Protein 2R39 (pdb70)

CATH classification: 2.60.40.10

Solvent-accessible surface area: 6616 Å² total

Radius of gyration: 14.72 Å; Cα contacts (8 Å, |Δi|>4): 248; chains: 1; bounding box: 39×22×35 Å

InterPro domains:
  IPR013783 Immunoglobulin-like fold [G3DSA:2.60.40.10] (371-487)
  IPR014116 Cytochrome c oxidase cbb3 type, accessory protein FixG [TIGR02745] (57-485)
  IPR017896 4Fe-4S ferredoxin-type, iron-sulphur binding domain [PF12801] (111-141)
  IPR017896 4Fe-4S ferredoxin-type, iron-sulphur binding domain [PF13746] (236-340)
  IPR017896 4Fe-4S ferredoxin-type, iron-sulphur binding domain [PS51379] (279-307)
  IPR017900 4Fe-4S ferredoxin, iron-sulphur binding, conserved site [PS00198] (288-299)
  IPR032879 FixG, C-terminal immunoglobulin-like domain [PF11614] (371-484)
  IPR051684 Electron Transfer/Redox Process [PTHR30176] (67-340)

Secondary structure (DSSP, 8-state):
--SB--EEE-SS-------SEEE-EEEEEEB-SSS-EEEEEEEES-SS-EE-S--EEEE-TT-EEEE--EEE-GGG-SSSEEEEEEEEEEGGGTEEEEEEEEEE---

Sequence (107 aa):
VDPAGSVIRDRNQLFRVAGEVENTYTLKVINKTQQVQEYNLDVKGLNDVSWYGKQTIQVEPGEVLNLPSLGADPDKLNSAITTIQFILTDKSNEFTIEVESRFIKKL

Nearest PDB structures (foldseek):
  2r39-assembly1_A  TM=1.009E+00  e=8.623E-20  Vibrio parahaemolyticus RIMD 2210633
  4yn3-assembly3_A  TM=6.211E-01  e=1.142E-04  Cucumis melo
  3vta-assembly2_B  TM=6.113E-01  e=2.286E-04  Cucumis melo
  4rtd-assembly1_A  TM=5.699E-01  e=5.942E-03  Escherichia coli K-12
  4ziu-assembly1_A  TM=5.324E-01  e=2.949E-02  Escherichia coli K-12

B-factor: mean 49.79, std 8.08, range [31.73, 82.79]

Structure (mmCIF, N/CA/C/O backbone):
data_2R39
#
_entry.id   2R39
#
_cell.length_a   74.567
_cell.length_b   74.567
_cell.length_c   49.360
_cell.angle_alpha   90.00
_cell.angle_beta   90.00
_cell.angle_gamma   120.00
#
_symmetry.space_group_name_H-M   'P 3 2 1'
#
loop_
_entity.id
_entity.type
_entity.pdbx_description
1 polymer 'FixG-related protein'
2 water water
#
loop_
_atom_site.group_PDB
_atom_site.id
_atom_site.type_symbol
_atom_site.label_atom_id
_atom_site.label_alt_id
_atom_site.label_comp_id
_atom_site.label_asym_id
_atom_site.label_entity_id
_atom_site.label_seq_id
_atom_site.pdbx_PDB_ins_code
_atom_site.Cartn_x
_atom_site.Cartn_y
_atom_site.Cartn_z
_atom_site.occupancy
_atom_site.B_iso_or_equiv
_atom_site.auth_seq_id
_atom_site.auth_comp_id
_atom_site.auth_asym_id
_atom_site.auth_atom_id
_atom_site.pdbx_PDB_model_num
ATOM 1 N N . VAL A 1 8 ? 21.359 43.493 -23.981 1.00 53.78 377 VAL A N 1
ATOM 2 C CA . VAL A 1 8 ? 20.980 42.041 -23.981 1.00 53.13 377 VAL A CA 1
ATOM 3 C C . VAL A 1 8 ? 21.391 41.398 -22.652 1.00 52.10 377 VAL A C 1
ATOM 4 O O . VAL A 1 8 ? 22.579 41.307 -22.333 1.00 52.73 377 VAL A O 1
ATOM 8 N N . ASP A 1 9 ? 20.400 40.980 -21.871 1.00 50.92 378 ASP A N 1
ATOM 9 C CA . ASP A 1 9 ? 20.648 40.390 -20.558 1.00 49.44 378 ASP A CA 1
ATOM 10 C C . ASP A 1 9 ? 21.512 39.150 -20.684 1.00 48.14 378 ASP A C 1
ATOM 11 O O . ASP A 1 9 ? 21.332 38.377 -21.637 1.00 47.73 378 ASP A O 1
ATOM 16 N N . PRO A 1 10 ? 22.468 38.966 -19.740 1.00 46.96 379 PRO A N 1
ATOM 17 C CA . PRO A 1 10 ? 23.315 37.766 -19.705 1.00 46.03 379 PRO A CA 1
ATOM 18 C C . PRO A 1 10 ? 22.559 36.508 -19.286 1.00 45.17 379 PRO A C 1
ATOM 19 O O . PRO A 1 10 ? 23.006 35.392 -19.550 1.00 44.89 379 PRO A O 1
ATOM 23 N N . ALA A 1 11 ? 21.416 36.695 -18.641 1.00 44.17 380 ALA A N 1
ATOM 24 C CA . ALA A 1 11 ? 20.599 35.584 -18.180 1.00 43.91 380 ALA A CA 1
ATOM 25 C C . ALA A 1 11 ? 19.145 35.925 -18.380 1.00 43.93 380 ALA A C 1
ATOM 26 O O . ALA A 1 11 ? 18.792 37.099 -18.525 1.00 43.63 380 ALA A O 1
ATOM 28 N N . GLY A 1 12 ? 18.304 34.901 -18.363 1.00 44.21 381 GLY A N 1
ATOM 29 C CA . GLY A 1 12 ? 16.856 35.106 -18.383 1.00 45.32 381 GLY A CA 1
ATOM 30 C C . GLY A 1 12 ? 16.208 34.217 -17.343 1.00 46.07 381 GLY A C 1
ATOM 31 O O . GLY A 1 12 ? 16.744 33.170 -16.994 1.00 45.42 381 GLY A O 1
ATOM 40 N N . SER A 1 14 ? 11.974 33.117 -16.287 1.00 46.52 383 SER A N 1
ATOM 41 C CA . SER A 1 14 ? 10.540 33.302 -16.231 1.00 46.88 383 SER A CA 1
ATOM 42 C C . SER A 1 14 ? 9.985 32.337 -15.203 1.00 46.31 383 SER A C 1
ATOM 43 O O . SER A 1 14 ? 10.674 31.415 -14.753 1.00 46.27 383 SER A O 1
ATOM 46 N N . VAL A 1 15 ? 8.761 32.605 -14.783 1.00 46.01 384 VAL A N 1
ATOM 47 C CA . VAL A 1 15 ? 8.127 31.868 -13.701 1.00 45.46 384 VAL A CA 1
ATOM 48 C C . VAL A 1 15 ? 6.721 31.521 -14.133 1.00 45.78 384 VAL A C 1
ATOM 49 O O . VAL A 1 15 ? 6.014 32.377 -14.655 1.00 44.54 384 VAL A O 1
ATOM 53 N N . ILE A 1 16 ? 6.341 30.263 -13.929 1.00 46.03 385 ILE A N 1
ATOM 54 C CA . ILE A 1 16 ? 4.942 29.853 -14.001 1.00 46.80 385 ILE A CA 1
ATOM 55 C C . ILE A 1 16 ? 4.514 29.351 -12.632 1.00 47.04 385 ILE A C 1
ATOM 56 O O . ILE A 1 16 ? 5.090 28.380 -12.112 1.00 46.73 385 ILE A O 1
ATOM 61 N N . ARG A 1 17 ? 3.529 30.021 -12.036 1.00 46.97 386 ARG A N 1
ATOM 62 C CA . ARG A 1 17 ? 2.858 29.486 -10.870 1.00 48.00 386 ARG A CA 1
ATOM 63 C C . ARG A 1 17 ? 1.726 28.621 -11.405 1.00 49.15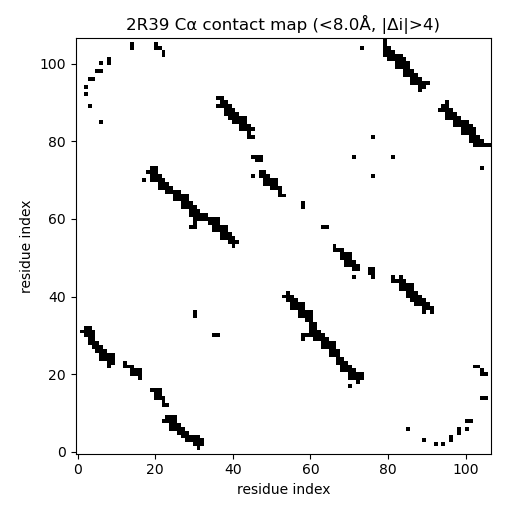 386 ARG A C 1
ATOM 64 O O . ARG A 1 17 ? 0.959 29.069 -12.239 1.00 48.31 386 ARG A O 1
ATOM 72 N N . ASP A 1 18 ? 1.640 27.382 -10.937 1.00 51.16 387 ASP A N 1
ATOM 73 C CA . ASP A 1 18 ? 0.658 26.429 -11.466 1.00 53.89 387 ASP A CA 1
ATOM 74 C C . ASP A 1 18 ? -0.780 26.844 -11.202 1.00 55.19 387 ASP A C 1
ATOM 75 O O . ASP A 1 18 ? -1.118 27.291 -10.110 1.00 55.08 387 ASP A O 1
ATOM 80 N N . ARG A 1 19 ? -1.626 26.702 -12.217 1.00 57.73 388 ARG A N 1
ATOM 81 C CA . ARG A 1 19 ? -3.047 26.998 -12.051 1.00 59.61 388 ARG A CA 1
ATOM 82 C C . ARG A 1 19 ? -3.699 26.028 -11.061 1.00 60.96 388 ARG A C 1
ATOM 83 O O . ARG A 1 19 ? -4.426 26.456 -10.163 1.00 61.74 388 ARG A O 1
ATOM 91 N N . ASN A 1 20 ? -3.426 24.735 -11.213 1.00 62.31 389 ASN A N 1
ATOM 92 C CA . ASN A 1 20 ? -3.987 23.736 -10.306 1.00 63.72 389 ASN A CA 1
ATOM 93 C C . ASN A 1 20 ? -3.120 23.596 -9.055 1.00 64.51 389 ASN A C 1
ATOM 94 O O . ASN A 1 20 ? -2.108 22.885 -9.061 1.00 64.84 389 ASN A O 1
ATOM 96 N N . GLN A 1 21 ? -3.511 24.292 -7.989 1.00 65.51 390 GLN A N 1
ATOM 97 C CA . GLN A 1 21 ? -2.777 24.218 -6.724 1.00 66.50 390 GLN A CA 1
ATOM 98 C C . GLN A 1 21 ? -3.415 23.195 -5.782 1.00 68.39 390 GLN A C 1
ATOM 99 O O . GLN A 1 21 ? -4.555 23.354 -5.329 1.00 68.61 390 GLN A O 1
ATOM 105 N N . LEU A 1 22 ? -2.666 22.133 -5.505 1.00 70.61 391 LEU A N 1
ATOM 106 C CA . LEU A 1 22 ? -3.158 21.016 -4.710 1.00 72.85 391 LEU A CA 1
ATOM 107 C C . LEU A 1 22 ? -3.253 21.380 -3.223 1.00 74.22 391 LEU A C 1
ATOM 108 O O . LEU A 1 22 ? -3.811 20.615 -2.427 1.00 74.69 391 LEU A O 1
ATOM 113 N N . PHE A 1 23 ? -2.712 22.553 -2.873 1.00 75.73 392 PHE A N 1
ATOM 114 C CA . PHE A 1 23 ? -2.742 23.126 -1.514 1.00 76.99 392 PHE A CA 1
ATOM 115 C C . PHE A 1 23 ? -2.330 22.164 -0.392 1.00 77.79 392 PHE A C 1
ATOM 116 O O . PHE A 1 23 ? -2.793 22.301 0.743 1.00 78.17 392 PHE A O 1
ATOM 124 N N . ARG A 1 24 ? -1.451 21.214 -0.717 1.00 78.71 393 ARG A N 1
ATOM 125 C CA . ARG A 1 24 ? -1.035 20.129 0.188 1.00 79.52 393 ARG A CA 1
ATOM 126 C C . ARG A 1 24 ? -0.545 20.562 1.578 1.00 79.82 393 ARG A C 1
ATOM 127 O O . ARG A 1 24 ? 0.664 20.633 1.819 1.00 80.28 393 ARG A O 1
ATOM 135 N N . VAL A 1 25 ? -1.483 20.819 2.491 1.00 80.03 394 VAL A N 1
ATOM 136 C CA . VAL A 1 25 ? -1.160 21.196 3.874 1.00 80.18 394 VAL A CA 1
ATOM 137 C C . VAL A 1 25 ? -0.685 20.005 4.707 1.00 80.47 394 VAL A C 1
ATOM 138 O O . VAL A 1 25 ? 0.145 19.201 4.265 1.00 80.82 394 VAL A O 1
ATOM 140 N N . ALA A 1 28 ? 4.623 18.517 6.433 1.00 63.59 397 ALA A N 1
ATOM 141 C CA . ALA A 1 28 ? 4.476 19.974 6.393 1.00 63.39 397 ALA A CA 1
ATOM 142 C C . ALA A 1 28 ? 3.112 20.408 6.915 1.00 62.70 397 ALA A C 1
ATOM 143 O O . ALA A 1 28 ? 2.079 20.056 6.320 1.00 63.50 397 ALA A O 1
ATOM 145 N N . GLY A 1 29 ? 3.120 21.149 8.028 1.00 60.87 398 GLY A N 1
ATOM 146 C CA . GLY A 1 29 ? 1.945 21.885 8.511 1.00 58.84 398 GLY A CA 1
ATOM 147 C C . GLY A 1 29 ? 1.846 23.263 7.861 1.00 57.12 398 GLY A C 1
ATOM 148 O O . GLY A 1 29 ? 1.150 24.152 8.348 1.00 57.04 398 GLY A O 1
ATOM 149 N N . GLU A 1 30 ? 2.565 23.432 6.756 1.00 55.32 399 GLU A N 1
ATOM 150 C CA . GLU A 1 30 ? 2.580 24.671 5.998 1.00 53.33 399 GLU A CA 1
A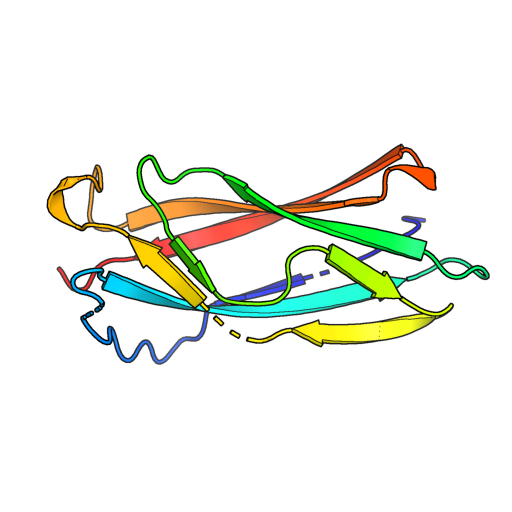TOM 151 C C . GLU A 1 30 ? 1.593 24.563 4.862 1.00 52.80 399 GLU A C 1
ATOM 152 O O . GLU A 1 30 ? 1.313 23.464 4.393 1.00 52.97 399 GLU A O 1
ATOM 158 N N . VAL A 1 31 ? 1.098 25.699 4.386 1.00 51.40 400 VAL A N 1
ATOM 159 C CA . VAL A 1 31 ? 0.418 25.703 3.103 1.00 50.79 400 VAL A CA 1
ATOM 160 C C . VAL A 1 31 ? 1.471 25.816 1.988 1.00 49.57 400 VAL A C 1
ATOM 161 O O . VAL A 1 31 ? 2.438 26.571 2.102 1.00 48.62 400 VAL A O 1
ATOM 165 N N . GLU A 1 32 ? 1.281 25.048 0.925 1.00 47.98 401 GLU A N 1
ATOM 166 C CA . GLU A 1 32 ? 2.243 24.977 -0.157 1.00 47.65 401 GLU A CA 1
ATOM 167 C C . GLU A 1 32 ? 1.711 25.653 -1.413 1.00 46.92 401 GLU A C 1
ATOM 168 O O . GLU A 1 32 ? 0.494 25.680 -1.623 1.00 45.96 401 GLU A O 1
ATOM 174 N N . ASN A 1 33 ? 2.613 26.227 -2.216 1.00 45.30 402 ASN A N 1
ATOM 175 C CA . ASN A 1 33 ? 2.314 26.629 -3.599 1.00 45.20 402 ASN A CA 1
ATOM 176 C C . ASN A 1 33 ? 3.408 26.079 -4.481 1.00 44.81 402 ASN A C 1
ATOM 177 O O . ASN A 1 33 ? 4.571 26.121 -4.088 1.00 44.93 402 ASN A O 1
ATOM 182 N N . THR A 1 34 ? 3.059 25.601 -5.672 1.00 44.69 403 THR A N 1
ATOM 183 C CA . THR A 1 34 ? 4.059 25.091 -6.621 1.00 45.32 403 THR A CA 1
ATOM 184 C C . THR A 1 34 ? 4.306 26.037 -7.801 1.00 45.25 403 THR A C 1
ATOM 185 O O . THR A 1 34 ? 3.398 26.753 -8.257 1.00 44.69 403 THR A O 1
ATOM 189 N N . TYR A 1 35 ? 5.547 26.005 -8.286 1.00 44.93 404 TYR A N 1
ATOM 190 C CA . TYR A 1 35 ? 6.055 26.890 -9.329 1.00 44.62 404 TYR A CA 1
ATOM 191 C C . TYR A 1 35 ? 6.999 26.134 -10.255 1.00 44.68 404 TYR A C 1
ATOM 192 O O . TYR A 1 35 ? 7.598 25.130 -9.856 1.00 44.25 404 TYR A O 1
ATOM 201 N N . THR A 1 36 ? 7.154 26.639 -11.476 1.00 44.31 405 THR A N 1
ATOM 202 C CA . THR A 1 36 ? 8.271 26.234 -12.329 1.00 44.37 405 THR A CA 1
ATOM 203 C C . THR A 1 36 ? 9.057 27.463 -12.773 1.00 44.85 405 THR A C 1
ATOM 204 O O . THR A 1 36 ? 8.500 28.394 -13.371 1.00 44.47 405 THR A O 1
ATOM 208 N N . LEU A 1 37 ? 10.344 27.477 -12.443 1.00 45.44 406 LEU A N 1
ATOM 209 C CA . LEU A 1 37 ? 11.246 28.516 -12.930 1.00 46.47 406 LEU A CA 1
ATOM 210 C C . LEU A 1 37 ? 11.889 28.071 -14.246 1.00 46.46 406 LEU A C 1
ATOM 211 O O . LEU A 1 37 ? 12.341 26.946 -14.354 1.00 46.95 406 LEU A O 1
ATOM 216 N N . LYS A 1 38 ? 11.910 28.955 -15.239 1.00 46.41 407 LYS A N 1
ATOM 217 C CA . LYS A 1 38 ? 12.668 28.728 -16.472 1.00 46.46 407 LYS A CA 1
ATOM 218 C C . LYS A 1 38 ? 13.852 29.684 -16.491 1.00 45.83 407 LYS A C 1
ATOM 219 O O . LYS A 1 38 ? 13.677 30.896 -16.402 1.00 46.57 407 LYS A O 1
ATOM 225 N N . VAL A 1 39 ? 15.056 29.136 -16.589 1.00 45.34 408 VAL A N 1
ATOM 226 C CA . VAL A 1 39 ? 16.266 29.937 -16.517 1.00 44.47 408 VAL A CA 1
ATOM 227 C C . VAL A 1 39 ? 17.100 29.731 -17.776 1.00 44.55 408 VAL A C 1
ATOM 228 O O . VAL A 1 39 ? 17.288 28.608 -18.225 1.00 43.99 408 VAL A O 1
ATOM 232 N N . ILE A 1 40 ? 17.599 30.818 -18.346 1.00 44.75 409 ILE A N 1
ATOM 233 C CA . ILE A 1 40 ? 18.505 30.691 -19.484 1.00 44.91 409 ILE A CA 1
ATOM 234 C C . ILE A 1 40 ? 19.818 31.450 -19.289 1.00 45.21 409 ILE A C 1
ATOM 235 O O . ILE A 1 40 ? 19.829 32.578 -18.790 1.00 44.62 409 ILE A O 1
ATOM 240 N N . ASN A 1 41 ? 20.920 30.796 -19.651 1.00 45.31 410 ASN A N 1
ATOM 241 C CA . ASN A 1 41 ? 22.221 31.434 -19.731 1.00 45.91 410 A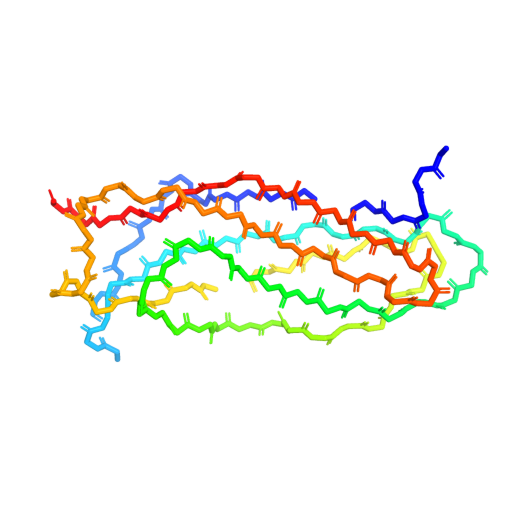SN A CA 1
ATOM 242 C C . ASN A 1 41 ? 22.413 31.951 -21.158 1.00 46.51 410 ASN A C 1
ATOM 243 O O . ASN A 1 41 ? 22.525 31.165 -22.099 1.00 46.33 410 ASN A O 1
ATOM 248 N N . LYS A 1 42 ? 22.442 33.269 -21.320 1.00 46.91 411 LYS A N 1
ATOM 249 C CA . LYS A 1 42 ? 22.527 33.861 -22.661 1.00 47.37 411 LYS A CA 1
ATOM 250 C C . LYS A 1 42 ? 23.959 34.223 -23.046 1.00 47.70 411 LYS A C 1
ATOM 251 O O . LYS A 1 42 ? 24.192 34.870 -24.073 1.00 47.97 411 LYS A O 1
ATOM 257 N N . THR A 1 43 ? 24.913 33.786 -22.224 1.00 48.23 412 THR A N 1
ATOM 258 C CA . THR A 1 43 ? 26.330 34.064 -22.441 1.00 48.58 412 THR A CA 1
ATOM 259 C C . THR A 1 43 ? 26.989 32.836 -23.067 1.00 49.46 412 THR A C 1
ATOM 260 O O . THR A 1 43 ? 26.346 31.771 -2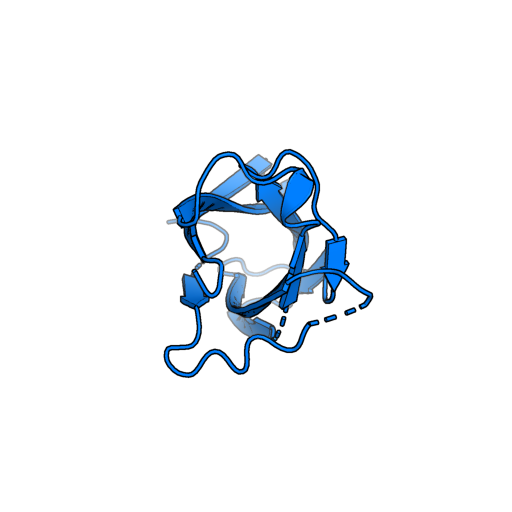3.210 1.00 49.61 412 THR A O 1
ATOM 264 N N . GLN A 1 44 ? 28.270 32.988 -23.440 1.00 50.44 413 GLN A N 1
ATOM 265 C CA . GLN A 1 44 ? 29.013 31.907 -24.070 1.00 51.04 413 GLN A CA 1
ATOM 266 C C . GLN A 1 44 ? 29.899 31.164 -23.070 1.00 50.93 413 GLN A C 1
ATOM 267 O O . GLN A 1 44 ? 30.706 30.332 -23.462 1.00 50.30 413 GLN A O 1
ATOM 273 N N . GLN A 1 45 ? 29.725 31.458 -21.780 1.00 50.67 414 GLN A N 1
ATOM 274 C CA . GLN A 1 45 ? 30.452 30.777 -20.707 1.00 50.90 414 GLN A CA 1
ATOM 275 C C . GLN A 1 45 ? 29.453 30.144 -19.730 1.00 50.28 414 GLN A C 1
ATOM 276 O O . GLN A 1 45 ? 28.298 30.583 -19.658 1.00 49.67 414 GLN A O 1
ATOM 282 N N . VAL A 1 46 ? 29.903 29.122 -18.997 1.00 49.42 415 VAL A N 1
ATOM 283 C CA . VAL A 1 46 ? 29.149 28.541 -17.869 1.00 49.17 415 VAL A CA 1
ATOM 284 C C . VAL A 1 46 ? 28.948 29.613 -16.797 1.00 48.31 415 VAL A C 1
ATOM 285 O O . VAL A 1 46 ? 29.861 30.383 -16.509 1.00 47.87 415 VAL A O 1
ATOM 289 N N . GLN A 1 47 ? 27.750 29.673 -16.215 1.0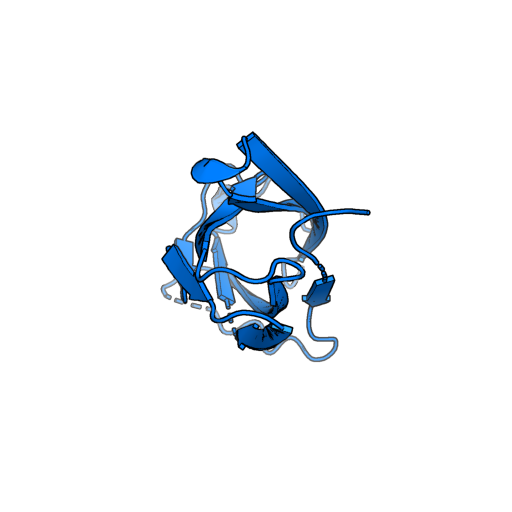0 48.34 416 GLN A N 1
ATOM 290 C CA . GLN A 1 47 ? 27.455 30.640 -15.163 1.00 47.83 416 GLN A CA 1
ATOM 291 C C . GLN A 1 47 ? 26.820 29.960 -13.939 1.00 47.72 416 GLN A C 1
ATOM 292 O O . GLN A 1 47 ? 26.271 28.867 -14.060 1.00 47.35 416 GLN A O 1
ATOM 298 N N . GLU A 1 48 ? 26.901 30.611 -12.772 1.00 47.85 417 GLU A N 1
ATOM 299 C CA . GLU A 1 48 ? 26.273 30.125 -11.528 1.00 47.44 417 GLU A CA 1
ATOM 300 C C . GLU A 1 48 ? 25.270 31.144 -11.045 1.00 46.57 417 GLU A C 1
ATOM 301 O O . GLU A 1 48 ? 25.587 32.326 -10.934 1.00 46.89 417 GLU A O 1
ATOM 307 N N . TYR A 1 49 ? 24.064 30.681 -10.747 1.00 46.12 418 TYR A N 1
ATOM 308 C CA . TYR A 1 49 ? 22.985 31.561 -10.279 1.00 46.50 418 TYR A CA 1
ATOM 309 C C . TYR A 1 49 ? 22.496 31.122 -8.887 1.00 45.91 418 TYR A C 1
ATOM 310 O O . TYR A 1 49 ? 22.532 29.938 -8.567 1.00 45.42 418 TYR A O 1
ATOM 319 N N . ASN A 1 50 ? 22.085 32.079 -8.058 1.00 45.64 419 ASN A N 1
ATOM 320 C CA . ASN A 1 50 ? 21.328 31.767 -6.849 1.00 45.43 419 ASN A CA 1
ATOM 321 C C . ASN A 1 50 ? 19.879 32.145 -7.146 1.00 45.08 419 ASN A C 1
ATOM 322 O O . ASN A 1 50 ? 19.616 33.137 -7.851 1.00 43.82 419 ASN A O 1
ATOM 327 N N . LEU A 1 51 ? 18.958 31.386 -6.564 1.00 43.40 420 LEU A N 1
ATOM 328 C CA . LEU A 1 51 ? 17.529 31.619 -6.716 1.00 44.00 420 LEU A CA 1
ATOM 329 C C . LEU A 1 51 ? 16.969 31.846 -5.336 1.00 43.80 420 LEU A C 1
ATOM 330 O O . LEU A 1 51 ? 17.296 31.120 -4.389 1.00 42.88 420 LEU A O 1
ATOM 335 N N . ASP A 1 52 ? 16.130 32.866 -5.234 1.00 44.38 421 ASP A N 1
ATOM 336 C CA . ASP A 1 52 ? 15.576 33.327 -3.957 1.00 45.50 421 ASP A CA 1
ATOM 337 C C . ASP A 1 52 ? 14.153 33.786 -4.139 1.00 44.55 421 ASP A C 1
ATOM 338 O O . ASP A 1 52 ? 13.694 33.899 -5.255 1.00 44.23 421 ASP A O 1
ATOM 343 N N . VAL A 1 53 ? 13.460 34.038 -3.032 1.00 44.27 422 VAL A N 1
ATOM 344 C CA . VAL A 1 53 ? 12.115 34.611 -3.072 1.00 44.23 422 VAL A CA 1
ATOM 345 C C . VAL A 1 53 ? 12.079 35.718 -2.014 1.00 45.36 422 VAL A C 1
ATOM 346 O O . VAL A 1 53 ? 12.735 35.620 -0.951 1.00 45.83 422 VAL A O 1
ATOM 350 N N . LYS A 1 54 ? 11.380 36.792 -2.320 1.00 44.54 423 LYS A N 1
ATOM 351 C CA . LYS A 1 54 ? 11.144 37.780 -1.293 1.00 45.80 423 LYS A CA 1
ATOM 352 C C . LYS A 1 54 ? 9.662 38.087 -1.184 1.00 44.85 423 LYS A C 1
ATOM 353 O O . LYS A 1 54 ? 8.918 37.900 -2.159 1.00 43.96 423 LYS A O 1
ATOM 359 N N . GLY A 1 55 ? 9.224 38.471 0.016 1.00 43.74 424 GLY A N 1
ATOM 360 C CA . GLY A 1 55 ? 7.839 38.860 0.235 1.00 43.42 424 GLY A CA 1
ATOM 361 C C . GLY A 1 55 ? 7.076 38.030 1.245 1.00 43.84 424 GLY A C 1
ATOM 362 O O . GLY A 1 55 ? 5.954 38.382 1.592 1.00 43.10 424 GLY A O 1
ATOM 363 N N . LEU A 1 56 ? 7.672 36.935 1.717 1.00 43.14 425 LEU A N 1
ATOM 364 C CA . LEU A 1 56 ? 7.032 36.108 2.763 1.00 44.10 425 LEU A CA 1
ATOM 365 C C . LEU A 1 56 ? 7.775 36.260 4.083 1.00 44.17 425 LEU A C 1
ATOM 366 O O . LEU A 1 56 ? 9.004 36.177 4.112 1.00 43.65 425 LEU A O 1
ATOM 371 N N . ASN A 1 57 ? 7.032 36.489 5.167 1.00 43.79 426 ASN A N 1
ATOM 372 C CA . ASN A 1 57 ? 7.632 36.696 6.498 1.00 45.32 426 ASN A CA 1
ATOM 373 C C . ASN A 1 57 ? 8.026 35.385 7.188 1.00 45.12 426 ASN A C 1
ATOM 374 O O . ASN A 1 57 ? 8.820 35.353 8.130 1.00 44.70 426 ASN A O 1
ATOM 379 N N . ASP A 1 58 ? 7.459 34.298 6.692 1.00 45.46 427 ASP A N 1
ATOM 380 C CA . ASP A 1 58 ? 7.797 32.955 7.132 1.00 45.33 427 ASP A CA 1
ATOM 381 C C . ASP A 1 58 ? 7.612 32.101 5.895 1.00 45.06 427 ASP A C 1
ATOM 382 O O . ASP A 1 58 ? 6.549 32.141 5.260 1.00 44.53 427 ASP A O 1
ATOM 387 N N . VAL A 1 59 ? 8.653 31.363 5.509 1.00 43.77 428 VAL A N 1
ATOM 388 C CA . VAL A 1 59 ? 8.545 30.540 4.320 1.00 43.50 428 VAL A CA 1
ATOM 389 C C . VAL A 1 59 ? 9.603 29.439 4.334 1.00 43.44 428 VAL A C 1
ATOM 390 O O . VAL A 1 59 ? 10.721 29.616 4.866 1.00 42.99 428 VAL A O 1
ATOM 394 N N . SER A 1 60 ? 9.198 28.289 3.812 1.00 42.64 429 SER A N 1
ATOM 395 C CA . SER A 1 60 ? 10.102 27.204 3.479 1.00 42.78 429 SER A CA 1
ATOM 396 C C . SER A 1 60 ? 10.263 27.150 1.970 1.00 43.00 429 SER A C 1
ATOM 397 O O . SER A 1 60 ? 9.296 27.360 1.221 1.00 43.17 429 SER A O 1
ATOM 400 N N . TRP A 1 61 ? 11.501 26.935 1.542 1.00 43.04 430 TRP A N 1
ATOM 401 C CA . TRP A 1 61 ? 11.847 26.749 0.141 1.00 42.72 430 TRP A CA 1
ATOM 402 C C . TRP A 1 61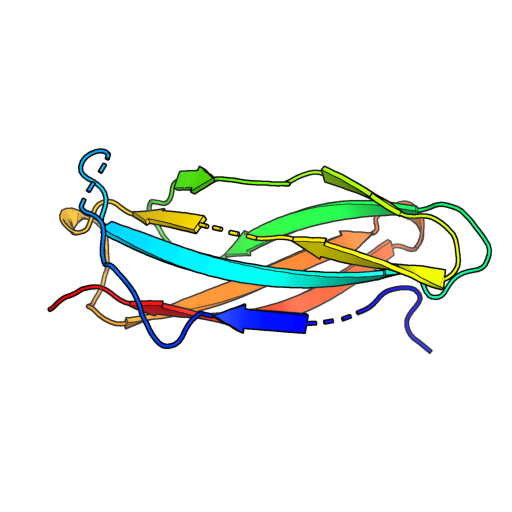 ? 12.070 25.257 -0.089 1.00 42.65 430 TRP A C 1
ATOM 403 O O . TRP A 1 61 ? 12.697 24.575 0.737 1.00 42.98 430 TRP A O 1
ATOM 414 N N . TYR A 1 62 ? 11.550 24.755 -1.205 1.00 42.21 431 TYR A N 1
ATOM 415 C CA . TYR A 1 62 ? 11.719 23.363 -1.593 1.00 42.36 431 TYR A CA 1
ATOM 416 C C . TYR A 1 62 ? 12.103 23.248 -3.066 1.00 42.98 431 TYR A C 1
ATOM 417 O O . TYR A 1 62 ? 11.242 23.288 -3.946 1.00 42.94 431 TYR A O 1
ATOM 426 N N . GLY A 1 63 ? 13.401 23.143 -3.337 1.00 42.86 432 GLY A N 1
ATOM 427 C CA . GLY A 1 63 ? 13.885 22.925 -4.708 1.00 43.16 432 GLY A CA 1
ATOM 428 C C . GLY A 1 63 ? 15.224 23.587 -4.953 1.00 43.39 432 GLY A C 1
ATOM 429 O O . GLY A 1 63 ? 15.858 24.060 -4.006 1.00 42.80 432 GLY A O 1
ATOM 430 N N . LYS A 1 64 ? 15.650 23.635 -6.216 1.00 43.65 433 LYS A N 1
ATOM 431 C CA . LYS A 1 64 ? 16.936 24.250 -6.579 1.00 44.47 433 LYS A CA 1
ATOM 432 C C . LYS A 1 64 ? 17.107 25.662 -6.053 1.00 44.52 433 LYS A C 1
ATOM 433 O O . LYS A 1 64 ? 16.213 26.507 -6.171 1.00 44.72 433 LYS A O 1
ATOM 439 N N . GLN A 1 65 ? 18.279 25.900 -5.478 1.00 44.13 434 GLN A N 1
ATOM 440 C CA . GLN A 1 65 ? 18.633 27.176 -4.897 1.00 45.60 434 GLN A CA 1
ATOM 441 C C . GLN A 1 65 ? 19.848 27.802 -5.607 1.00 44.83 434 GLN A C 1
ATOM 442 O O . GLN A 1 65 ? 19.916 29.017 -5.788 1.00 44.94 434 GLN A O 1
ATOM 448 N N . THR A 1 66 ? 20.828 26.972 -5.938 1.00 44.21 435 THR A N 1
ATOM 449 C CA . THR A 1 66 ? 22.048 27.418 -6.580 1.00 43.95 435 THR A CA 1
ATOM 450 C C . THR A 1 66 ? 22.275 26.454 -7.733 1.00 44.86 435 THR A C 1
ATOM 451 O O . THR A 1 66 ? 22.231 25.238 -7.533 1.00 44.68 435 THR A O 1
ATOM 455 N N . ILE A 1 67 ? 22.542 26.983 -8.922 1.00 45.61 436 ILE A N 1
ATOM 456 C CA . ILE A 1 67 ? 22.662 26.155 -10.132 1.00 47.66 436 ILE A CA 1
ATOM 457 C C . ILE A 1 67 ? 23.837 26.564 -11.015 1.00 48.65 436 ILE A C 1
ATOM 458 O O . ILE A 1 67 ? 24.230 27.728 -11.016 1.00 48.28 436 ILE A O 1
ATOM 463 N N . GLN A 1 68 ? 24.403 25.596 -11.742 1.00 49.70 437 GLN A N 1
ATOM 464 C CA . GLN A 1 68 ? 25.380 25.861 -12.797 1.00 51.52 437 GLN A CA 1
ATOM 465 C C . GLN A 1 68 ? 24.705 25.663 -14.155 1.00 51.58 437 GLN A C 1
ATOM 466 O O . GLN A 1 68 ? 24.116 24.605 -14.415 1.00 51.83 437 GLN A O 1
ATOM 472 N N . VAL A 1 69 ? 24.785 26.677 -15.015 1.00 51.68 438 VAL A N 1
ATOM 473 C CA . VAL A 1 69 ? 24.079 26.664 -16.302 1.00 51.70 438 VAL A CA 1
ATOM 474 C C . VAL A 1 69 ? 25.055 26.835 -17.471 1.00 51.92 438 VAL A C 1
ATOM 475 O O . VAL A 1 69 ? 25.879 27.749 -17.468 1.00 51.84 438 VAL A O 1
ATOM 479 N N . GLU A 1 70 ? 24.956 25.944 -18.460 1.00 5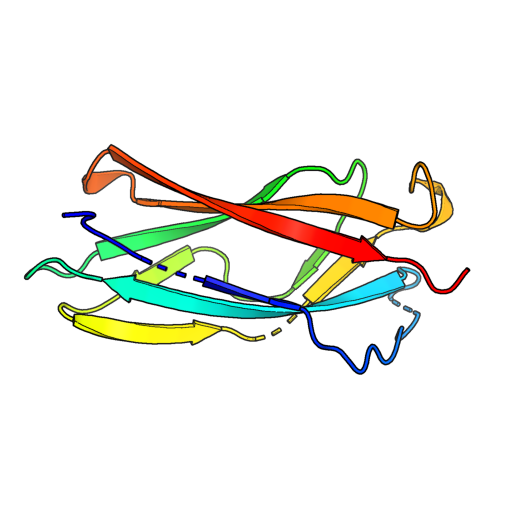2.47 439 GLU A N 1
ATOM 480 C CA . GLU A 1 70 ? 25.856 25.940 -19.619 1.00 52.70 439 GLU A CA 1
ATOM 481 C C . GLU A 1 70 ? 25.472 27.028 -20.626 1.00 52.65 439 GLU A C 1
ATOM 482 O O . GLU A 1 70 ? 24.336 27.501 -20.612 1.00 52.99 439 GLU A O 1
ATOM 488 N N . PRO A 1 71 ? 26.420 27.448 -21.496 1.00 52.70 440 PRO A N 1
ATOM 489 C CA . PRO A 1 71 ? 26.099 28.462 -22.515 1.00 52.45 440 PRO A CA 1
ATOM 490 C C . PRO A 1 71 ? 24.862 28.095 -23.338 1.00 52.49 440 PRO A C 1
ATOM 491 O O . PRO A 1 71 ? 24.800 26.995 -23.910 1.00 52.23 440 PRO A O 1
ATOM 495 N N . GLY A 1 72 ? 23.872 29.002 -23.366 1.00 52.30 441 GLY A N 1
ATOM 496 C CA . GLY A 1 72 ? 22.642 28.779 -24.127 1.00 52.29 441 GLY A CA 1
ATOM 497 C C . GLY A 1 72 ? 21.692 27.750 -23.535 1.00 52.24 441 GLY A C 1
ATOM 498 O O . GLY A 1 72 ? 20.557 27.556 -24.082 1.00 52.30 441 GLY A O 1
ATOM 499 N N . GLU A 1 73 ? 22.158 27.076 -22.425 1.00 52.27 442 GLU A N 1
ATOM 500 C CA . GLU A 1 73 ? 21.313 26.083 -21.778 1.00 52.60 442 GLU A CA 1
ATOM 501 C C . GLU A 1 73 ? 20.039 26.713 -21.195 1.00 51.98 442 GLU A C 1
ATOM 502 O O . GLU A 1 73 ? 20.086 27.764 -20.538 1.00 51.94 442 GLU A O 1
ATOM 508 N N . VAL A 1 74 ? 18.909 26.060 -21.459 1.00 51.36 443 VAL A N 1
ATOM 509 C CA . VAL A 1 74 ? 17.628 26.413 -20.856 1.00 50.96 443 VAL A CA 1
ATOM 510 C C . VAL A 1 74 ? 17.288 25.344 -19.816 1.00 50.70 443 VAL A C 1
ATOM 511 O O . VAL A 1 74 ? 17.210 24.157 -20.144 1.00 50.37 443 VAL A O 1
ATOM 515 N N . LEU A 1 75 ? 17.120 25.771 -18.564 1.00 49.97 444 LEU A N 1
ATOM 516 C CA . LEU A 1 75 ? 16.764 24.867 -17.474 1.00 49.69 444 LEU A CA 1
ATOM 517 C C . LEU A 1 75 ? 15.313 25.053 -17.023 1.00 49.23 444 LEU A C 1
ATOM 518 O O . LEU A 1 75 ? 14.790 26.165 -16.984 1.00 49.18 444 LEU A O 1
ATOM 523 N N . ASN A 1 76 ? 14.687 23.946 -16.654 1.00 48.70 445 ASN A N 1
ATOM 524 C CA . ASN A 1 76 ? 13.312 23.939 -16.206 1.00 48.24 445 ASN A CA 1
ATOM 525 C C . ASN A 1 76 ? 13.265 23.444 -14.769 1.00 47.02 445 ASN A C 1
ATOM 526 O O . ASN A 1 76 ? 13.634 22.295 -14.496 1.00 46.47 445 ASN A O 1
ATOM 531 N N . LEU A 1 77 ? 12.826 24.308 -13.854 1.00 45.03 446 LEU A N 1
ATOM 532 C CA . LEU A 1 77 ? 12.997 24.045 -12.429 1.00 44.51 446 LEU A CA 1
ATOM 533 C C . LEU A 1 77 ? 11.706 24.050 -11.616 1.00 44.58 446 LEU A C 1
ATOM 534 O O . LEU A 1 77 ? 11.289 25.102 -11.102 1.00 43.53 446 LEU A O 1
ATOM 539 N N . PRO A 1 78 ? 11.071 22.869 -11.486 1.00 44.84 447 PRO A N 1
ATOM 540 C CA . PRO A 1 78 ? 9.913 22.687 -10.625 1.00 45.11 447 PRO A CA 1
ATOM 541 C C . PRO A 1 78 ? 10.303 22.850 -9.155 1.00 45.61 447 PRO A C 1
ATOM 542 O O . PRO A 1 78 ? 11.358 22.373 -8.732 1.00 45.08 447 PRO A O 1
ATOM 554 N N . SER A 1 80 ? 8.566 24.185 -4.912 1.00 46.04 449 SER A N 1
ATOM 555 C CA . SER A 1 80 ? 7.458 24.693 -4.121 1.00 45.21 449 SER A CA 1
ATOM 556 C C . SER A 1 80 ? 7.924 25.590 -2.960 1.00 44.18 449 SER A C 1
ATOM 557 O O . SER A 1 80 ? 9.118 25.582 -2.569 1.00 42.19 449 SER A O 1
ATOM 560 N N . LEU A 1 81 ? 6.979 26.388 -2.461 1.00 42.78 450 LEU A N 1
ATOM 561 C CA . LEU A 1 81 ? 7.154 27.226 -1.274 1.00 42.68 450 LEU A CA 1
ATOM 562 C C . LEU A 1 81 ? 6.139 26.786 -0.237 1.00 42.79 450 LEU A C 1
ATOM 563 O O . LEU A 1 81 ? 4.988 26.500 -0.588 1.00 41.65 450 LEU A O 1
ATOM 568 N N . GLY A 1 82 ? 6.562 26.719 1.026 1.00 42.77 451 GLY A N 1
ATOM 569 C CA . GLY A 1 82 ? 5.660 26.425 2.145 1.00 43.41 451 GLY A CA 1
ATOM 570 C C . GLY A 1 82 ? 5.642 27.607 3.101 1.00 44.37 451 GLY A C 1
ATOM 571 O O . GLY A 1 82 ? 6.676 28.232 3.336 1.00 45.34 451 GLY A O 1
ATOM 572 N N . ALA A 1 83 ? 4.480 27.948 3.641 1.00 43.95 452 ALA A N 1
ATOM 573 C CA . ALA A 1 83 ? 4.418 29.020 4.621 1.00 44.06 452 ALA A CA 1
ATOM 574 C C . ALA A 1 83 ? 3.496 28.629 5.747 1.00 43.85 452 ALA A C 1
ATOM 575 O O . ALA A 1 83 ? 2.492 27.975 5.516 1.00 43.66 452 ALA A O 1
ATOM 577 N N . ASP A 1 84 ? 3.827 29.047 6.961 1.00 44.12 453 ASP A N 1
ATOM 578 C CA . ASP A 1 84 ? 2.928 28.873 8.112 1.00 44.34 453 ASP A CA 1
ATOM 579 C C . ASP A 1 84 ? 1.787 29.861 7.918 1.00 45.00 453 ASP A C 1
ATOM 580 O O . ASP A 1 84 ? 2.044 31.070 7.883 1.00 45.01 453 ASP A O 1
ATOM 585 N N . PRO A 1 85 ? 0.529 29.363 7.763 1.00 45.73 454 PRO A N 1
ATOM 586 C CA . PRO A 1 85 ? -0.598 30.275 7.469 1.00 46.48 454 PRO A CA 1
ATOM 587 C C . PRO A 1 85 ? -0.854 31.294 8.586 1.00 47.47 454 PRO A C 1
ATOM 588 O O . PRO A 1 85 ? -1.341 32.395 8.316 1.00 47.94 454 PRO A O 1
ATOM 592 N N . ASP A 1 86 ? -0.513 30.928 9.824 1.00 47.65 455 ASP A N 1
ATOM 593 C CA . ASP A 1 86 ? -0.611 31.832 10.972 1.00 48.17 455 ASP A CA 1
ATOM 594 C C . ASP A 1 86 ? 0.289 33.057 10.842 1.00 48.22 455 ASP A C 1
ATOM 595 O O . ASP A 1 86 ? 0.055 34.069 11.501 1.00 48.51 455 ASP A O 1
ATOM 600 N N . LYS A 1 87 ? 1.309 32.979 9.989 1.00 47.82 456 LYS A N 1
ATOM 601 C CA . LYS A 1 87 ? 2.220 34.102 9.819 1.00 48.00 456 LYS A CA 1
ATOM 602 C C . LYS A 1 87 ? 2.015 34.833 8.475 1.00 48.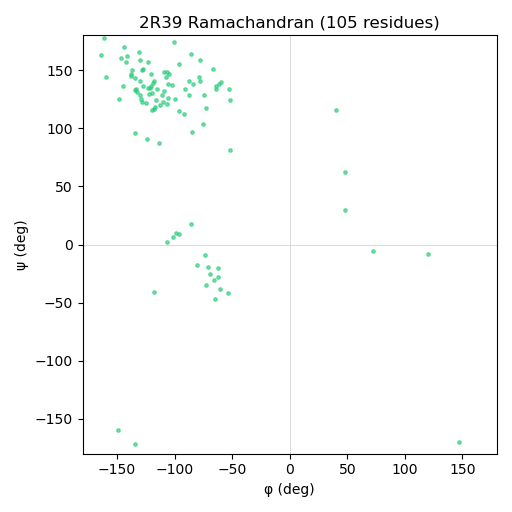09 456 LYS A C 1
ATOM 603 O O . LYS A 1 87 ? 2.742 35.773 8.154 1.00 48.84 456 LYS A O 1
ATOM 609 N N . LEU A 1 88 ? 1.034 34.395 7.686 1.00 47.55 457 LEU A N 1
ATOM 610 C CA . LEU A 1 88 ? 0.687 35.102 6.441 1.00 47.23 457 LEU A CA 1
ATOM 611 C C . LEU A 1 88 ? -0.132 36.336 6.816 1.00 46.75 457 LEU A C 1
ATOM 612 O O . LEU A 1 88 ? -0.962 36.273 7.719 1.00 45.23 457 LEU A O 1
ATOM 617 N N . ASN A 1 89 ? 0.115 37.455 6.125 1.00 46.75 458 ASN A N 1
ATOM 618 C CA . ASN A 1 89 ? -0.609 38.713 6.386 1.00 46.93 458 ASN A CA 1
ATOM 619 C C . ASN A 1 89 ? -2.054 38.651 5.886 1.00 46.30 458 ASN A C 1
ATOM 620 O O . ASN A 1 89 ? -2.973 39.219 6.501 1.00 46.24 458 ASN A O 1
ATOM 625 N N . SER A 1 90 ? -2.228 37.942 4.772 1.00 46.05 459 SER A N 1
ATOM 626 C CA . SER A 1 90 ? -3.520 37.756 4.106 1.00 46.62 459 SER A CA 1
ATOM 627 C C . SER A 1 90 ? -3.421 36.540 3.179 1.00 45.92 459 SER A C 1
ATOM 628 O O . SER A 1 90 ? -2.362 35.939 3.052 1.00 44.96 459 SER A O 1
ATOM 631 N N . ALA A 1 91 ? -4.536 36.192 2.530 1.00 45.13 460 ALA A N 1
ATOM 632 C CA . ALA A 1 91 ? -4.588 34.999 1.693 1.00 44.99 460 ALA A CA 1
ATOM 633 C C . ALA A 1 91 ? -3.744 35.141 0.433 1.00 44.93 460 ALA A C 1
ATOM 634 O O . ALA A 1 91 ? -3.337 34.140 -0.150 1.00 45.20 460 ALA A O 1
ATOM 636 N N . ILE A 1 92 ? -3.530 36.375 -0.012 1.00 45.11 461 ILE A N 1
ATOM 637 C CA . ILE A 1 92 ? -2.709 36.630 -1.212 1.00 45.61 461 ILE A CA 1
ATOM 638 C C . ILE A 1 92 ? -1.506 37.483 -0.889 1.00 45.90 461 ILE A C 1
ATOM 639 O O . ILE A 1 92 ? -1.638 38.664 -0.524 1.00 46.40 461 ILE A O 1
ATOM 644 N N . THR A 1 93 ? -0.324 36.897 -1.060 1.00 45.88 462 THR A N 1
ATOM 645 C CA . THR A 1 93 ? 0.915 37.606 -0.854 1.00 45.05 462 THR A CA 1
ATOM 646 C C . THR A 1 93 ? 1.647 37.832 -2.187 1.00 45.84 462 THR A C 1
ATOM 647 O O . THR A 1 93 ? 1.869 36.876 -2.961 1.00 44.32 462 THR A O 1
ATOM 651 N N . THR A 1 94 ? 2.038 39.086 -2.445 1.00 44.11 463 THR A N 1
ATOM 652 C CA . THR A 1 94 ? 2.946 39.387 -3.557 1.00 45.08 463 THR A CA 1
ATOM 653 C C . THR A 1 94 ? 4.354 38.970 -3.217 1.00 45.26 463 THR A C 1
ATOM 654 O O . THR A 1 94 ? 4.866 39.305 -2.142 1.00 45.60 463 THR A O 1
ATOM 658 N N . ILE A 1 95 ? 4.972 38.200 -4.120 1.00 44.85 464 ILE A N 1
ATOM 659 C CA . ILE A 1 95 ? 6.331 37.742 -3.928 1.00 44.27 464 ILE A CA 1
ATOM 660 C C . ILE A 1 95 ? 7.108 38.042 -5.203 1.00 45.00 464 ILE A C 1
ATOM 661 O O . ILE A 1 95 ? 6.508 38.339 -6.236 1.00 45.07 464 ILE A O 1
ATOM 666 N N . GLN A 1 96 ? 8.431 37.961 -5.124 1.00 44.52 465 GLN A N 1
ATOM 667 C CA . GLN A 1 96 ? 9.273 38.038 -6.300 1.00 45.48 465 GLN A CA 1
ATOM 668 C C . GLN A 1 96 ? 10.259 36.925 -6.188 1.00 45.46 465 GLN A C 1
ATOM 669 O O . GLN A 1 96 ? 10.864 36.742 -5.119 1.00 45.55 465 GLN A O 1
ATOM 675 N N . PHE A 1 97 ? 10.443 36.202 -7.288 1.00 44.87 466 PHE A N 1
ATOM 676 C CA . PHE A 1 97 ? 11.570 35.311 -7.430 1.00 43.72 466 PHE A CA 1
ATOM 677 C C . PHE A 1 97 ? 12.749 36.089 -8.003 1.00 44.54 466 PHE A C 1
ATOM 678 O O . PHE A 1 97 ? 12.585 36.980 -8.874 1.00 44.17 466 PHE A O 1
ATOM 686 N N . ILE A 1 98 ? 13.937 35.789 -7.490 1.00 43.71 467 ILE A N 1
ATOM 687 C CA . ILE A 1 98 ? 15.086 36.575 -7.846 1.00 44.45 467 ILE A CA 1
ATOM 688 C C . ILE A 1 98 ? 16.177 35.640 -8.298 1.00 45.45 467 ILE A C 1
ATOM 689 O O . ILE A 1 98 ? 16.525 34.697 -7.577 1.00 44.93 467 ILE A O 1
ATOM 694 N N . LEU A 1 99 ? 16.680 35.878 -9.507 1.00 45.47 468 LEU A N 1
ATOM 695 C CA . LEU A 1 99 ? 17.855 35.157 -9.975 1.00 46.04 468 LEU A CA 1
ATOM 696 C C . LEU A 1 99 ? 19.049 36.092 -9.775 1.00 46.65 468 LEU A C 1
ATOM 697 O O . LEU A 1 99 ? 19.038 37.232 -10.235 1.00 45.86 468 LEU A O 1
ATOM 702 N N . THR A 1 100 ? 20.052 35.617 -9.061 1.00 46.64 469 THR A N 1
ATOM 703 C CA . THR A 1 100 ? 21.266 36.379 -8.852 1.00 48.25 469 THR A CA 1
ATOM 704 C C . THR A 1 100 ? 22.420 35.692 -9.578 1.00 49.27 469 THR A C 1
ATOM 705 O O . THR A 1 100 ? 22.719 34.536 -9.305 1.00 48.11 469 THR A O 1
ATOM 709 N N . ASP A 1 101 ? 23.023 36.421 -10.516 1.00 51.05 470 ASP A N 1
ATOM 710 C CA . ASP A 1 101 ? 24.226 36.005 -11.253 1.00 54.00 470 ASP A CA 1
ATOM 711 C C . ASP A 1 101 ? 25.292 36.971 -10.789 1.00 55.82 470 ASP A C 1
ATOM 712 O O . ASP A 1 101 ? 25.472 38.034 -11.404 1.00 56.56 470 ASP A O 1
ATOM 717 N N . LYS A 1 102 ? 25.957 36.638 -9.685 1.00 57.58 471 LYS A N 1
ATOM 718 C CA . LYS A 1 102 ? 27.041 37.473 -9.141 1.00 60.13 471 LYS A CA 1
ATOM 719 C C . LYS A 1 102 ? 28.165 37.814 -10.132 1.00 60.39 471 LYS A C 1
ATOM 720 O O . LYS A 1 102 ? 28.642 38.948 -10.150 1.00 60.64 471 LYS A O 1
ATOM 726 N N . SER A 1 103 ? 28.579 36.837 -10.941 1.00 61.48 472 SER A N 1
ATOM 727 C CA . SER A 1 103 ? 29.758 36.972 -11.821 1.00 61.93 472 SER A CA 1
ATOM 728 C C . SER A 1 103 ? 29.593 38.027 -12.928 1.00 62.19 472 SER A C 1
ATOM 729 O O . SER A 1 103 ? 30.584 38.621 -13.393 1.00 62.29 472 SER A O 1
ATOM 732 N N . ASN A 1 104 ? 28.352 38.216 -13.376 1.00 62.25 473 ASN A N 1
ATOM 733 C CA . ASN A 1 104 ? 28.003 39.301 -14.291 1.00 62.15 473 ASN A CA 1
ATOM 734 C C . ASN A 1 104 ? 27.342 40.451 -13.539 1.00 62.00 473 ASN A C 1
ATOM 735 O O . ASN A 1 104 ? 26.855 41.406 -14.164 1.00 62.33 473 ASN A O 1
ATOM 740 N N . GLU A 1 105 ? 27.315 40.347 -12.205 1.00 61.31 474 GLU A N 1
ATOM 741 C CA . GLU A 1 105 ? 26.716 41.370 -11.328 1.00 60.65 474 GLU A CA 1
ATOM 742 C C . GLU A 1 105 ? 25.315 41.760 -11.846 1.00 59.09 474 GLU A C 1
ATOM 743 O O . GLU A 1 105 ? 25.055 42.909 -12.226 1.00 59.26 474 GLU A O 1
ATOM 749 N N . PHE A 1 106 ? 24.421 40.774 -11.852 1.00 56.56 475 PHE A N 1
ATOM 750 C CA . PHE A 1 106 ? 23.155 40.863 -12.559 1.00 54.14 475 PHE A CA 1
ATOM 751 C C . PHE A 1 106 ? 22.084 40.132 -11.752 1.00 53.09 475 PHE A C 1
ATOM 752 O O . PHE A 1 106 ? 22.328 39.053 -11.203 1.00 51.94 475 PHE A O 1
ATOM 760 N N . THR A 1 107 ? 20.906 40.740 -11.639 1.00 51.80 476 THR A N 1
ATOM 761 C CA . THR A 1 107 ? 19.769 40.032 -11.054 1.00 51.15 476 THR A CA 1
ATOM 762 C C . THR A 1 107 ? 18.588 40.154 -12.001 1.00 50.42 476 THR A C 1
ATOM 763 O O . THR A 1 107 ? 18.497 41.117 -12.757 1.00 49.63 476 THR A O 1
ATOM 767 N N . ILE A 1 108 ? 17.715 39.154 -11.992 1.00 49.53 477 ILE A N 1
ATOM 768 C CA . ILE A 1 108 ? 16.414 39.276 -12.635 1.00 49.10 477 ILE A CA 1
ATOM 769 C C . ILE A 1 108 ? 15.411 39.060 -11.531 1.00 48.58 477 ILE A C 1
ATOM 770 O O . ILE A 1 108 ? 15.566 38.141 -10.738 1.00 47.37 477 ILE A O 1
ATOM 775 N N . GLU A 1 109 ? 14.377 39.890 -11.501 1.00 48.22 478 GLU A N 1
ATOM 776 C CA . GLU A 1 109 ? 13.282 39.735 -10.553 1.00 48.39 478 GLU A CA 1
ATOM 777 C C . GLU A 1 109 ? 12.046 39.424 -11.357 1.00 47.43 478 GLU A C 1
ATOM 778 O O . GLU A 1 109 ? 11.773 40.086 -12.362 1.00 47.16 478 GLU A O 1
ATOM 784 N N . VAL A 1 110 ? 11.294 38.423 -10.916 1.00 46.12 479 VAL A N 1
ATOM 785 C CA . VAL A 1 110 ? 10.015 38.104 -11.551 1.00 45.20 479 VAL A CA 1
ATOM 786 C C . VAL A 1 110 ? 8.960 38.048 -10.454 1.00 44.56 479 VAL A C 1
ATOM 787 O O . VAL A 1 110 ? 9.082 37.273 -9.492 1.00 44.36 479 VAL A O 1
ATOM 791 N N . GLU A 1 111 ? 7.924 38.858 -10.597 1.00 43.86 480 GLU A N 1
ATOM 792 C CA . GLU A 1 111 ? 6.898 38.909 -9.592 1.00 44.02 480 GLU A CA 1
ATOM 793 C C . GLU A 1 111 ? 5.963 37.727 -9.736 1.00 43.93 480 GLU A C 1
ATOM 794 O O . GLU A 1 111 ? 5.661 37.323 -10.843 1.00 43.43 480 GLU A O 1
ATOM 800 N N . SER A 1 112 ? 5.479 37.192 -8.611 1.00 43.62 481 SER A N 1
ATOM 801 C CA . SER A 1 112 ? 4.508 36.105 -8.646 1.00 43.59 481 SER A CA 1
ATOM 802 C C . SER A 1 112 ? 3.607 36.233 -7.415 1.00 43.59 481 SER A C 1
ATOM 803 O O . SER A 1 112 ? 3.534 37.296 -6.808 1.00 43.70 481 SER A O 1
ATOM 806 N N . ARG A 1 113 ? 2.949 35.151 -7.021 1.00 43.21 482 ARG A N 1
ATOM 807 C CA . ARG A 1 113 ? 2.000 35.235 -5.906 1.00 43.86 482 ARG A CA 1
ATOM 808 C C . ARG A 1 113 ? 2.154 34.041 -4.991 1.00 43.26 482 ARG A C 1
ATOM 809 O O . ARG A 1 113 ? 2.483 32.975 -5.468 1.00 42.98 482 ARG A O 1
ATOM 817 N N . PHE A 1 114 ? 1.930 34.228 -3.685 1.00 42.68 483 PHE A N 1
ATOM 818 C CA . PHE A 1 114 ? 1.732 33.089 -2.786 1.00 43.44 483 PHE A CA 1
ATOM 819 C C . PHE A 1 114 ? 0.314 33.214 -2.264 1.00 43.08 483 PHE A C 1
ATOM 820 O O . PHE A 1 114 ? -0.057 34.254 -1.704 1.00 43.28 483 PHE A O 1
ATOM 828 N N . ILE A 1 115 ? -0.469 32.158 -2.450 1.00 43.69 484 ILE A N 1
ATOM 829 C CA . ILE A 1 115 ? -1.902 32.203 -2.172 1.00 43.87 484 ILE A CA 1
ATOM 830 C C . ILE A 1 115 ? -2.309 31.022 -1.294 1.00 45.48 484 ILE A C 1
ATOM 831 O O . ILE A 1 115 ? -1.974 29.865 -1.588 1.00 45.31 484 ILE A O 1
ATOM 836 N N . LYS A 1 116 ? -3.008 31.345 -0.203 1.00 46.81 485 LYS A N 1
ATOM 837 C CA . LYS A 1 116 ? -3.572 30.362 0.722 1.00 48.53 485 LYS A CA 1
ATOM 838 C C . LYS A 1 116 ? -4.942 29.887 0.249 1.00 48.77 485 LYS A C 1
ATOM 839 O O . LYS A 1 116 ? -5.561 30.506 -0.611 1.00 47.99 485 LYS A O 1
ATOM 845 N N . LYS A 1 117 ? -5.405 28.774 0.818 1.00 50.25 486 LYS A N 1
ATOM 846 C CA . LYS A 1 117 ? -6.702 28.185 0.454 1.00 51.29 486 LYS A CA 1
ATOM 847 C C . LYS A 1 117 ? -7.875 29.115 0.721 1.00 51.49 486 LYS A C 1
ATOM 848 O O . LYS A 1 117 ? -8.829 29.160 -0.066 1.00 52.59 486 LYS A O 1
ATOM 854 N N . LEU A 1 118 ? -7.813 29.853 1.829 1.00 51.73 487 LEU A N 1
ATOM 855 C CA . LEU A 1 118 ? -8.911 30.738 2.222 1.00 51.95 487 LEU A CA 1
ATOM 856 C C . LEU A 1 118 ? -8.421 32.109 2.682 1.00 51.86 487 LEU A C 1
ATOM 857 O O . LEU A 1 118 ? -9.126 33.109 2.510 1.00 51.34 487 LEU A O 1
#

Organism: Vibrio parahaemolyticus serotype O3:K6 (strain RIMD 2210633) (NCBI:txid223926)

Foldseek 3Di:
DDQKDAKDWDPDAPLPCVVFGKTKMKDKMFGQDQAKFKKAKDKDWAPFKDDDWDGIDIAHHGGIDITIMMTGNPVRDPDQKIKMWMWIAGVVVRDIDIHIDIHGHPD